Protein AF-K1RED1-F1 (afdb_monomer_lite)

Structure (mmCIF, N/CA/C/O backbone):
data_AF-K1RED1-F1
#
_entry.id   AF-K1RED1-F1
#
loop_
_atom_site.group_PDB
_atom_site.id
_atom_site.type_symbol
_atom_site.label_atom_id
_atom_site.label_alt_id
_atom_site.label_comp_id
_atom_site.label_asym_id
_atom_site.label_entity_id
_atom_site.label_seq_id
_atom_site.pdbx_PDB_ins_code
_atom_site.Cartn_x
_atom_site.Cartn_y
_atom_site.Cartn_z
_atom_site.occupancy
_atom_site.B_iso_or_equiv
_atom_site.auth_seq_id
_atom_site.auth_comp_id
_atom_site.auth_asym_id
_atom_site.auth_atom_id
_atom_site.pdbx_PDB_model_num
ATOM 1 N N . ASP A 1 1 ? -25.632 -2.891 -1.519 1.00 42.28 1 ASP A N 1
ATOM 2 C CA . ASP A 1 1 ? -24.284 -2.798 -0.927 1.00 42.28 1 ASP A CA 1
ATOM 3 C C . ASP A 1 1 ? -23.229 -3.496 -1.762 1.00 42.28 1 ASP A C 1
ATOM 5 O O . ASP A 1 1 ? -23.212 -4.722 -1.817 1.00 42.28 1 ASP A O 1
ATOM 9 N N . ARG A 1 2 ? -22.325 -2.744 -2.404 1.00 49.28 2 ARG A N 1
ATOM 10 C CA . ARG A 1 2 ? -21.021 -3.316 -2.762 1.00 49.28 2 ARG A CA 1
ATOM 11 C C . ARG A 1 2 ? -20.243 -3.401 -1.455 1.00 49.28 2 ARG A C 1
ATOM 13 O O . ARG A 1 2 ? -19.746 -2.395 -0.970 1.00 49.28 2 ARG A O 1
ATOM 20 N N . LYS A 1 3 ? -20.240 -4.580 -0.833 1.00 53.00 3 LYS A N 1
ATOM 21 C CA . LYS A 1 3 ? -19.412 -4.852 0.342 1.00 53.00 3 LYS A CA 1
ATOM 22 C C . LYS A 1 3 ? -17.960 -4.628 -0.075 1.00 53.00 3 LYS A C 1
ATOM 24 O O . LYS A 1 3 ? -17.419 -5.458 -0.805 1.00 53.00 3 LYS A O 1
ATOM 29 N N . TYR A 1 4 ? -17.365 -3.513 0.344 1.00 58.03 4 TYR A N 1
ATOM 30 C CA . TYR A 1 4 ? -15.922 -3.297 0.282 1.00 58.03 4 TYR A CA 1
ATOM 31 C C . TYR A 1 4 ? -15.278 -4.403 1.116 1.00 58.03 4 TYR A C 1
ATOM 33 O O . TYR A 1 4 ? -15.235 -4.346 2.341 1.00 58.03 4 TYR A O 1
ATOM 41 N N . SER A 1 5 ? -14.939 -5.496 0.447 1.00 71.69 5 SER A N 1
ATOM 42 C CA . SER A 1 5 ? -14.360 -6.676 1.071 1.00 71.69 5 SER A CA 1
ATOM 43 C C . SER A 1 5 ? -12.864 -6.427 1.151 1.00 71.69 5 SER A C 1
ATOM 45 O O . SER A 1 5 ? -12.298 -5.889 0.201 1.00 71.69 5 SER A O 1
ATOM 47 N N . ALA A 1 6 ? -12.236 -6.774 2.273 1.00 79.25 6 ALA A N 1
ATOM 48 C CA . ALA A 1 6 ? -10.798 -6.606 2.417 1.00 79.25 6 ALA A CA 1
ATOM 49 C C . ALA A 1 6 ? -10.066 -7.306 1.268 1.00 79.25 6 ALA A C 1
ATOM 51 O O . ALA A 1 6 ? -10.404 -8.435 0.893 1.00 79.25 6 ALA A O 1
ATOM 52 N N . VAL A 1 7 ? -9.064 -6.623 0.723 1.00 82.12 7 VAL A N 1
ATOM 53 C CA . VAL A 1 7 ? -8.152 -7.214 -0.249 1.00 82.12 7 VAL A CA 1
ATOM 54 C C . VAL A 1 7 ? -7.488 -8.433 0.407 1.00 82.12 7 VAL A C 1
ATOM 56 O O . VAL A 1 7 ? -7.013 -8.324 1.542 1.00 82.12 7 VAL A O 1
ATOM 59 N N . PRO A 1 8 ? -7.444 -9.605 -0.255 1.00 84.00 8 PRO A N 1
ATOM 60 C CA . PRO A 1 8 ? -6.729 -10.755 0.280 1.00 84.00 8 PRO A CA 1
ATOM 61 C C . PRO A 1 8 ? -5.269 -10.397 0.578 1.00 84.00 8 PRO A C 1
ATOM 63 O O . PRO A 1 8 ? -4.545 -9.953 -0.308 1.00 84.00 8 PRO A O 1
ATOM 66 N N . ALA A 1 9 ? -4.807 -10.646 1.804 1.00 80.19 9 ALA A N 1
ATOM 67 C CA . ALA A 1 9 ? -3.449 -10.283 2.223 1.00 80.19 9 ALA A CA 1
ATOM 68 C C . ALA A 1 9 ? -2.349 -10.882 1.323 1.00 80.19 9 ALA A C 1
ATOM 70 O O . ALA A 1 9 ? -1.285 -10.298 1.178 1.00 80.19 9 ALA A O 1
ATOM 71 N N . ALA A 1 10 ? -2.624 -12.015 0.670 1.00 84.56 10 ALA A N 1
ATOM 72 C CA . ALA A 1 10 ? -1.690 -12.684 -0.233 1.00 84.56 10 ALA A CA 1
ATOM 73 C C . ALA A 1 10 ? -1.337 -11.884 -1.502 1.00 84.56 10 ALA A C 1
ATOM 75 O O . ALA A 1 10 ? -0.330 -12.193 -2.132 1.00 84.56 10 ALA A O 1
ATOM 76 N N . ILE A 1 11 ? -2.156 -10.901 -1.901 1.00 87.38 11 ILE A N 1
ATOM 77 C CA . ILE A 1 11 ? -1.877 -10.059 -3.078 1.00 87.38 11 ILE A CA 1
ATOM 78 C C . ILE A 1 11 ? -1.261 -8.706 -2.713 1.00 87.38 11 ILE A C 1
ATOM 80 O O . ILE A 1 11 ? -0.847 -7.966 -3.601 1.00 87.38 11 ILE A O 1
ATOM 84 N N . VAL A 1 12 ? -1.181 -8.389 -1.419 1.00 90.25 12 VAL A N 1
ATOM 85 C CA . VAL A 1 12 ? -0.564 -7.160 -0.921 1.00 90.25 12 VAL A CA 1
ATOM 86 C C . VAL A 1 12 ? 0.931 -7.419 -0.706 1.00 90.25 12 VAL A C 1
ATOM 88 O O . VAL A 1 12 ? 1.281 -8.342 0.031 1.00 90.25 12 VAL A O 1
ATOM 91 N N . PRO A 1 13 ? 1.834 -6.628 -1.312 1.00 93.31 13 PRO A N 1
ATOM 92 C CA . PRO A 1 13 ? 3.257 -6.684 -0.998 1.00 93.31 13 PRO A CA 1
ATOM 93 C C . PRO A 1 13 ? 3.507 -6.522 0.504 1.00 93.31 13 PRO A C 1
ATOM 95 O O . PRO A 1 13 ? 2.930 -5.641 1.145 1.00 93.31 13 PRO A O 1
ATOM 98 N N . GLN A 1 14 ? 4.399 -7.340 1.068 1.00 92.56 14 GLN A N 1
ATOM 99 C CA . GLN A 1 14 ? 4.660 -7.346 2.512 1.00 92.56 14 GLN A CA 1
ATOM 100 C C . GLN A 1 14 ? 5.087 -5.963 3.026 1.00 92.56 14 GLN A C 1
ATOM 102 O O . GLN A 1 14 ? 4.653 -5.546 4.091 1.00 92.56 14 GLN A O 1
ATOM 107 N N . GLN A 1 15 ? 5.866 -5.218 2.238 1.00 93.75 15 GLN A N 1
ATOM 108 C CA . GLN A 1 15 ? 6.308 -3.862 2.566 1.00 93.75 15 GLN A CA 1
ATOM 109 C C . GLN A 1 15 ? 5.135 -2.895 2.788 1.00 93.75 15 GLN A C 1
ATOM 111 O O . GLN A 1 15 ? 5.169 -2.089 3.716 1.00 93.75 15 GLN A O 1
ATOM 116 N N . ILE A 1 16 ? 4.085 -3.007 1.970 1.00 91.94 16 ILE A N 1
ATOM 117 C CA . ILE A 1 16 ? 2.873 -2.188 2.082 1.00 91.94 16 ILE A CA 1
ATOM 118 C C . ILE A 1 16 ? 2.067 -2.612 3.315 1.00 91.94 16 ILE A C 1
ATOM 120 O O . ILE A 1 16 ? 1.628 -1.765 4.092 1.00 91.94 16 ILE A O 1
ATOM 124 N N . ALA A 1 17 ? 1.916 -3.920 3.545 1.00 90.69 17 ALA A N 1
ATOM 125 C CA . ALA A 1 17 ? 1.243 -4.432 4.739 1.00 90.69 17 ALA A CA 1
ATOM 126 C C . ALA A 1 17 ? 1.949 -3.977 6.033 1.00 90.69 17 ALA A C 1
ATOM 128 O O . ALA A 1 17 ? 1.294 -3.526 6.974 1.00 90.69 17 ALA A O 1
ATOM 129 N N . ASP A 1 18 ? 3.282 -4.029 6.053 1.00 92.06 18 ASP A N 1
ATOM 130 C CA . ASP A 1 18 ? 4.106 -3.580 7.175 1.00 92.06 18 ASP A CA 1
ATOM 131 C C . ASP A 1 18 ? 3.988 -2.068 7.398 1.00 92.06 18 ASP A C 1
ATOM 133 O O . ASP A 1 18 ? 3.961 -1.618 8.544 1.00 92.06 18 ASP A O 1
ATOM 137 N N . PHE A 1 19 ? 3.907 -1.272 6.327 1.00 90.81 19 PHE A N 1
ATOM 138 C CA . PHE A 1 19 ? 3.677 0.170 6.419 1.00 90.81 19 PHE A CA 1
ATOM 139 C C . PHE A 1 19 ? 2.333 0.483 7.091 1.00 90.81 19 PHE A C 1
ATOM 141 O O . PHE A 1 19 ? 2.293 1.215 8.081 1.00 90.81 19 PHE A O 1
ATOM 148 N N . VAL A 1 20 ? 1.244 -0.132 6.618 1.00 88.06 20 VAL A N 1
ATOM 149 C CA . VAL A 1 20 ? -0.105 0.059 7.180 1.00 88.06 20 VAL A CA 1
ATOM 150 C C . VAL A 1 20 ? -0.162 -0.389 8.644 1.00 88.06 20 VAL A C 1
ATOM 152 O O . VAL A 1 20 ? -0.753 0.296 9.479 1.00 88.06 20 VAL A O 1
ATOM 155 N N . ALA A 1 21 ? 0.497 -1.501 8.986 1.00 87.81 21 ALA A N 1
ATOM 156 C CA . ALA A 1 21 ? 0.590 -1.977 10.364 1.00 87.81 21 ALA A CA 1
ATOM 157 C C . ALA A 1 21 ? 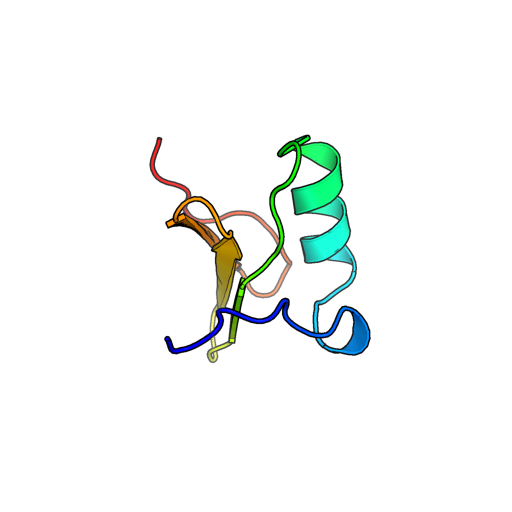1.366 -1.006 11.276 1.00 87.81 21 ALA A C 1
ATOM 159 O O . ALA A 1 21 ? 0.965 -0.791 12.420 1.00 87.81 21 ALA A O 1
ATOM 160 N N . LYS A 1 22 ? 2.450 -0.390 10.778 1.00 88.19 22 LYS A N 1
ATOM 161 C CA . LYS A 1 22 ? 3.262 0.594 11.523 1.00 88.19 22 LYS A CA 1
ATOM 162 C C . LYS A 1 22 ? 2.529 1.903 11.783 1.00 88.19 22 LYS A C 1
ATOM 164 O O . LYS A 1 22 ? 2.702 2.480 12.852 1.00 88.19 22 LYS A O 1
ATOM 169 N N . MET A 1 23 ? 1.718 2.356 10.833 1.00 83.69 23 MET A N 1
ATOM 170 C CA . MET A 1 23 ? 0.934 3.585 10.976 1.00 83.69 23 MET A CA 1
ATOM 171 C C . MET A 1 23 ? -0.214 3.459 11.985 1.00 83.69 23 MET A C 1
ATOM 173 O O . MET A 1 23 ? -0.798 4.466 12.373 1.00 83.69 23 MET A O 1
ATOM 177 N N . ASN A 1 24 ? -0.499 2.240 12.463 1.00 78.69 24 ASN A N 1
ATOM 178 C CA . ASN A 1 24 ? -1.486 1.970 13.502 1.00 78.69 24 ASN A CA 1
ATOM 179 C C . ASN A 1 24 ? -2.855 2.585 13.169 1.00 78.69 24 ASN A C 1
ATOM 181 O O . ASN A 1 24 ? -3.356 3.431 13.905 1.00 78.69 24 ASN A O 1
ATOM 185 N N . TYR A 1 25 ? -3.463 2.156 12.060 1.00 80.88 25 TYR A N 1
ATOM 186 C CA . TYR A 1 25 ? -4.827 2.539 11.690 1.00 80.88 25 TYR A CA 1
ATOM 187 C C . TYR A 1 25 ? -5.854 1.592 12.352 1.00 80.88 25 TYR A C 1
ATOM 189 O O . TYR A 1 25 ? -6.169 0.537 11.788 1.00 80.88 25 TYR A O 1
ATOM 197 N N . PRO A 1 26 ? -6.394 1.900 13.551 1.00 82.56 26 PRO A N 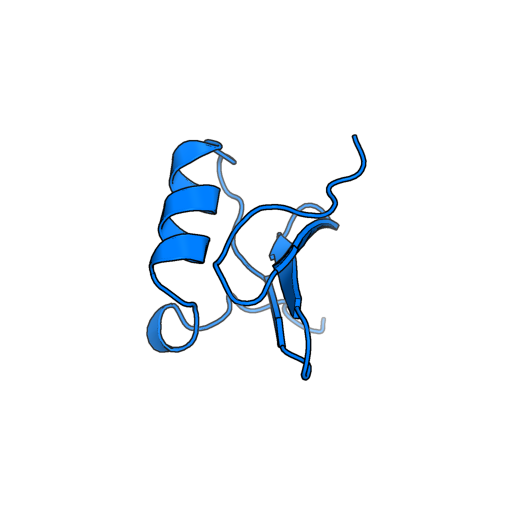1
ATOM 198 C CA . PRO A 1 26 ? -7.251 0.974 14.283 1.00 82.56 26 PRO A CA 1
ATOM 199 C C . PRO A 1 26 ? -8.529 0.655 13.504 1.00 82.56 26 PRO A C 1
ATOM 201 O O . PRO A 1 26 ? -9.271 1.543 13.078 1.00 82.56 26 PRO A O 1
ATOM 204 N N . GLY A 1 27 ? -8.787 -0.643 13.332 1.00 83.75 27 GLY A N 1
ATOM 205 C CA . GLY A 1 27 ? -9.974 -1.146 12.641 1.00 83.75 27 GLY A CA 1
ATOM 206 C C . GLY A 1 27 ? -10.004 -0.868 11.137 1.00 83.75 27 GLY A C 1
ATOM 207 O O . GLY A 1 27 ? -11.025 -1.147 10.512 1.00 83.75 27 GLY A O 1
ATOM 208 N N . GLN A 1 28 ? -8.920 -0.336 10.561 1.00 88.31 28 GLN A N 1
ATOM 209 C CA . GLN A 1 28 ? -8.835 -0.102 9.125 1.00 88.31 28 GLN A CA 1
ATOM 210 C C . GLN A 1 28 ? -8.216 -1.293 8.406 1.00 88.31 28 GLN A C 1
ATOM 212 O O . GLN A 1 28 ? -7.354 -1.994 8.936 1.00 88.31 28 GLN A O 1
ATOM 217 N N . PHE A 1 29 ? -8.662 -1.511 7.176 1.00 88.12 29 PHE A N 1
ATOM 218 C CA . PHE A 1 29 ? -8.135 -2.537 6.289 1.00 88.12 29 PHE A CA 1
ATOM 219 C C . PHE A 1 29 ? -7.956 -1.973 4.884 1.00 88.12 29 PHE A C 1
ATOM 221 O O . PHE A 1 29 ? -8.645 -1.034 4.487 1.00 88.12 29 PHE A O 1
ATOM 228 N N . ILE A 1 30 ? -7.047 -2.574 4.119 1.00 90.94 30 ILE A N 1
ATOM 229 C CA . ILE A 1 30 ? -6.860 -2.253 2.705 1.00 90.94 30 ILE A CA 1
ATOM 230 C C . ILE A 1 30 ? -8.089 -2.762 1.946 1.00 90.94 30 ILE A C 1
ATOM 232 O O . ILE A 1 30 ? -8.349 -3.971 1.899 1.00 90.94 30 ILE A O 1
ATOM 236 N N . ARG A 1 31 ? -8.870 -1.842 1.377 1.00 92.62 31 ARG A N 1
ATOM 237 C CA . ARG A 1 31 ? -10.057 -2.165 0.572 1.00 92.62 31 ARG A CA 1
ATOM 238 C C . ARG A 1 31 ? -9.779 -2.174 -0.927 1.00 92.62 31 ARG A C 1
ATOM 240 O O . ARG A 1 31 ? -10.542 -2.793 -1.665 1.00 92.62 31 ARG A O 1
ATOM 247 N N . LYS A 1 32 ? -8.693 -1.533 -1.359 1.00 92.81 32 LYS A N 1
ATOM 248 C CA . LYS A 1 32 ? -8.228 -1.508 -2.745 1.00 92.81 32 LYS A CA 1
ATOM 249 C C . LYS A 1 32 ? -6.704 -1.505 -2.771 1.00 92.81 32 LYS A C 1
ATOM 251 O O . LYS A 1 32 ? -6.078 -0.884 -1.915 1.00 92.81 32 LYS A O 1
ATOM 256 N N . ILE A 1 33 ? -6.138 -2.221 -3.732 1.00 93.25 33 ILE A N 1
ATOM 257 C CA . ILE A 1 33 ? -4.730 -2.130 -4.101 1.00 93.25 33 ILE A CA 1
ATOM 258 C C . ILE A 1 33 ? -4.662 -2.124 -5.621 1.00 93.25 33 ILE A C 1
ATOM 260 O O . ILE A 1 33 ? -5.186 -3.040 -6.254 1.00 93.25 33 ILE A O 1
ATOM 264 N N . ASP A 1 34 ? -4.027 -1.105 -6.176 1.00 93.62 34 ASP A N 1
ATOM 265 C CA . ASP A 1 34 ? -3.747 -0.982 -7.597 1.00 93.62 34 ASP A CA 1
ATOM 266 C C . ASP A 1 34 ? -2.240 -0.834 -7.808 1.00 93.62 34 ASP A C 1
ATOM 268 O O . ASP A 1 34 ? -1.481 -0.429 -6.925 1.00 93.62 34 ASP A O 1
ATOM 272 N N . ARG A 1 35 ? -1.795 -1.233 -8.995 1.00 93.38 35 ARG A N 1
ATOM 273 C CA . ARG A 1 35 ? -0.405 -1.123 -9.419 1.00 93.38 35 ARG A CA 1
ATOM 274 C C . ARG A 1 35 ? -0.376 -0.744 -10.884 1.00 93.38 35 ARG A C 1
ATOM 276 O O . ARG A 1 35 ? -0.994 -1.432 -11.701 1.00 93.38 35 ARG A O 1
ATOM 283 N N . ASP A 1 36 ? 0.417 0.262 -11.217 1.00 92.81 36 ASP A N 1
ATOM 284 C CA . ASP A 1 36 ? 0.740 0.590 -12.597 1.00 92.81 36 ASP A CA 1
ATOM 285 C C . ASP A 1 36 ? 2.236 0.350 -12.906 1.00 92.81 36 ASP A C 1
ATOM 287 O O . ASP A 1 36 ? 2.921 -0.450 -12.254 1.00 92.81 36 ASP A O 1
ATOM 291 N N . ALA A 1 37 ? 2.742 0.947 -13.985 1.00 94.81 37 ALA A N 1
ATOM 292 C CA . ALA A 1 37 ? 4.135 0.784 -14.389 1.00 94.81 37 ALA A CA 1
ATOM 293 C C . ALA A 1 37 ? 5.137 1.534 -13.488 1.00 94.81 37 ALA A C 1
ATOM 295 O O . ALA A 1 37 ? 6.336 1.280 -13.607 1.00 94.81 37 ALA A O 1
ATOM 296 N N . TYR A 1 38 ? 4.671 2.429 -12.616 1.00 92.50 38 TYR A N 1
ATOM 297 C CA . TYR A 1 38 ? 5.476 3.404 -11.882 1.00 92.50 38 TYR A CA 1
ATOM 298 C C . TYR A 1 38 ? 5.172 3.450 -10.381 1.00 92.50 38 TYR A C 1
ATOM 300 O O . TYR A 1 38 ? 6.075 3.777 -9.608 1.00 92.50 38 TYR A O 1
ATOM 308 N N . SER A 1 39 ? 3.966 3.080 -9.959 1.00 93.94 39 SER A N 1
ATOM 309 C CA . SER A 1 39 ? 3.541 3.169 -8.569 1.00 93.94 39 SER A CA 1
ATOM 310 C C . SER A 1 39 ? 2.626 2.028 -8.125 1.00 93.94 39 SER A C 1
ATOM 312 O O . SER A 1 39 ? 2.132 1.195 -8.900 1.00 93.94 39 SER A O 1
ATOM 314 N N . TRP A 1 40 ? 2.474 1.968 -6.808 1.00 95.06 40 TRP A N 1
ATOM 315 C CA . TRP A 1 40 ? 1.461 1.210 -6.099 1.00 95.06 40 TRP A CA 1
ATOM 316 C C . TRP A 1 40 ? 0.545 2.186 -5.382 1.00 95.06 40 TRP A C 1
ATOM 318 O O . TRP A 1 40 ? 1.023 3.084 -4.702 1.00 95.06 40 TRP A O 1
ATOM 328 N N . GLU A 1 41 ? -0.752 1.945 -5.445 1.00 94.69 41 GLU A N 1
ATOM 329 C CA . GLU A 1 41 ? -1.755 2.732 -4.739 1.00 94.69 41 GLU A CA 1
ATOM 330 C C . GLU A 1 41 ? -2.548 1.795 -3.828 1.00 94.69 41 GLU A C 1
ATOM 332 O O . GLU A 1 41 ? -2.998 0.726 -4.256 1.00 94.69 41 GLU A O 1
ATOM 337 N N . ILE A 1 42 ? -2.723 2.171 -2.562 1.00 93.50 42 ILE A N 1
ATOM 338 C CA . ILE A 1 42 ? -3.686 1.516 -1.673 1.00 93.50 42 ILE A CA 1
ATOM 339 C C . ILE A 1 42 ? -4.752 2.492 -1.221 1.00 93.50 42 ILE A C 1
ATOM 341 O O . ILE A 1 42 ? -4.484 3.663 -0.991 1.00 93.50 42 ILE A O 1
ATOM 345 N N . GLU A 1 43 ? -5.937 1.952 -0.973 1.00 92.88 43 GLU A N 1
ATOM 346 C CA . GLU A 1 43 ? -7.037 2.677 -0.355 1.00 92.88 43 GLU A CA 1
ATOM 347 C C . GLU A 1 43 ? -7.478 1.910 0.892 1.00 92.88 43 GLU A C 1
ATOM 349 O O . GLU A 1 43 ? -7.790 0.710 0.843 1.00 92.88 43 GLU A O 1
ATOM 354 N N . LEU A 1 44 ? -7.503 2.595 2.028 1.00 91.50 44 LEU A N 1
ATOM 355 C CA . LEU A 1 44 ? -7.990 2.063 3.290 1.00 91.50 44 LEU A CA 1
ATOM 356 C C . LEU A 1 44 ? -9.513 2.219 3.409 1.00 91.50 44 LEU A C 1
ATOM 358 O O . LEU A 1 44 ? -10.174 2.998 2.716 1.00 91.50 44 LEU A O 1
ATOM 362 N N . SER A 1 45 ? -10.106 1.460 4.325 1.00 90.88 45 SER A N 1
ATOM 363 C CA . SER A 1 45 ? -11.547 1.484 4.601 1.00 90.88 45 SER A CA 1
ATOM 364 C C . SER A 1 45 ? -12.083 2.830 5.102 1.00 90.88 45 SER A C 1
ATOM 366 O O . SER A 1 45 ? -13.277 3.079 4.961 1.00 90.88 45 SER A O 1
ATOM 368 N N . ASN A 1 46 ? -11.230 3.702 5.645 1.00 88.00 46 ASN A N 1
ATOM 369 C CA . ASN A 1 46 ? -11.574 5.077 6.027 1.00 88.00 46 ASN A CA 1
ATOM 370 C C . ASN A 1 46 ? -11.476 6.078 4.861 1.00 88.00 46 ASN A C 1
ATOM 372 O O . ASN A 1 46 ? -11.776 7.248 5.068 1.00 88.00 46 ASN A O 1
ATOM 376 N N . GLY A 1 47 ? -11.077 5.633 3.665 1.00 89.50 47 GLY A N 1
ATOM 377 C CA . GLY A 1 47 ? -10.889 6.494 2.497 1.00 89.50 47 GLY A CA 1
ATOM 378 C C . GLY A 1 47 ? -9.502 7.125 2.388 1.00 89.50 47 GLY A C 1
ATOM 379 O O . GLY A 1 47 ? -9.304 7.912 1.477 1.00 89.50 47 GLY A O 1
ATOM 380 N N . LEU A 1 48 ? -8.559 6.782 3.275 1.00 89.25 48 LEU A N 1
ATOM 381 C CA . LEU A 1 48 ? -7.169 7.201 3.108 1.00 89.25 48 LEU A CA 1
ATOM 382 C C . LEU A 1 48 ? -6.549 6.472 1.914 1.00 89.25 48 LEU A C 1
ATOM 384 O O . LEU A 1 48 ? -6.576 5.238 1.870 1.00 89.25 48 LEU A O 1
ATOM 388 N N . GLU A 1 49 ? -5.959 7.236 1.007 1.00 92.06 49 GLU A N 1
AT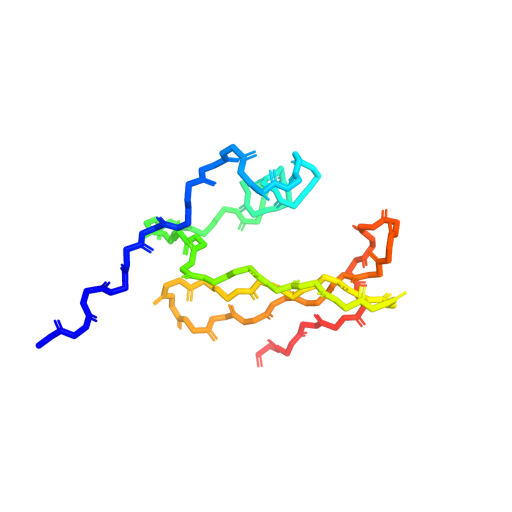OM 389 C CA . GLU A 1 49 ? -5.173 6.741 -0.117 1.00 92.06 49 GLU A CA 1
ATOM 390 C C . GLU A 1 49 ? -3.684 6.948 0.175 1.00 92.06 49 GLU A C 1
ATOM 392 O O . GLU A 1 49 ? -3.286 7.969 0.735 1.00 92.06 49 GLU A O 1
ATOM 397 N N . VAL A 1 50 ? -2.862 5.947 -0.141 1.00 91.69 50 VAL A N 1
ATOM 398 C CA . VAL A 1 50 ? -1.403 6.031 0.006 1.00 91.69 50 VAL A CA 1
ATOM 399 C C . VAL A 1 50 ? -0.761 5.532 -1.275 1.00 91.69 50 VAL A C 1
ATOM 401 O O . VAL A 1 50 ? -1.009 4.393 -1.688 1.00 91.69 50 VAL A O 1
ATOM 404 N N . GLU A 1 51 ? 0.086 6.368 -1.869 1.00 93.69 51 GLU A N 1
ATOM 405 C CA . GLU A 1 51 ? 0.856 6.022 -3.057 1.00 93.69 51 GLU A CA 1
ATOM 406 C C . GLU A 1 51 ? 2.309 5.701 -2.690 1.00 93.69 51 GLU A C 1
ATOM 408 O O . GLU A 1 51 ? 2.951 6.376 -1.877 1.00 93.69 51 GLU A O 1
ATOM 413 N N . PHE A 1 52 ? 2.838 4.651 -3.311 1.00 94.12 52 PHE A N 1
ATOM 414 C CA . PHE A 1 52 ? 4.221 4.229 -3.189 1.00 94.12 52 PHE A CA 1
ATOM 415 C C . PHE A 1 52 ? 4.891 4.159 -4.559 1.00 94.12 52 PHE A C 1
ATOM 417 O O . PHE A 1 52 ? 4.290 3.702 -5.530 1.00 94.12 52 PHE A O 1
ATOM 424 N N . ASP A 1 53 ? 6.183 4.477 -4.622 1.00 94.12 53 ASP A N 1
ATOM 425 C CA . ASP A 1 53 ? 7.005 4.123 -5.778 1.00 94.12 53 ASP A CA 1
ATOM 426 C C . ASP A 1 53 ? 7.195 2.592 -5.896 1.00 94.12 53 ASP A C 1
ATOM 428 O O . ASP A 1 53 ? 6.838 1.800 -5.016 1.00 94.12 53 ASP A O 1
ATOM 432 N N . LEU A 1 54 ? 7.821 2.139 -6.988 1.00 93.00 54 LEU A N 1
ATOM 433 C CA . LEU A 1 54 ? 8.142 0.716 -7.190 1.00 93.00 54 LEU A CA 1
ATOM 434 C C . LEU A 1 54 ? 9.087 0.116 -6.128 1.00 93.00 54 LEU A C 1
ATOM 436 O O . LEU A 1 54 ? 9.225 -1.107 -6.069 1.00 93.00 54 LEU A O 1
ATOM 440 N N . ASN A 1 55 ? 9.745 0.949 -5.318 1.00 94.06 55 ASN A N 1
ATOM 441 C CA . ASN A 1 55 ? 10.615 0.543 -4.216 1.00 94.06 55 ASN A CA 1
ATOM 442 C C . ASN A 1 55 ? 9.894 0.567 -2.857 1.00 94.06 55 ASN A C 1
ATOM 444 O O . ASN A 1 55 ? 10.534 0.312 -1.835 1.00 94.06 55 ASN A O 1
ATOM 448 N N . PHE A 1 56 ? 8.581 0.821 -2.841 1.00 92.19 56 PHE A N 1
ATOM 449 C CA . PHE A 1 56 ? 7.747 0.936 -1.644 1.00 92.19 56 PHE A CA 1
ATOM 450 C C . PHE A 1 56 ? 8.078 2.143 -0.753 1.00 92.19 56 PHE A C 1
ATOM 452 O O . PHE A 1 56 ? 7.769 2.132 0.441 1.00 92.19 56 PHE A O 1
ATOM 459 N N . ASN A 1 57 ? 8.686 3.190 -1.312 1.00 92.12 57 ASN A N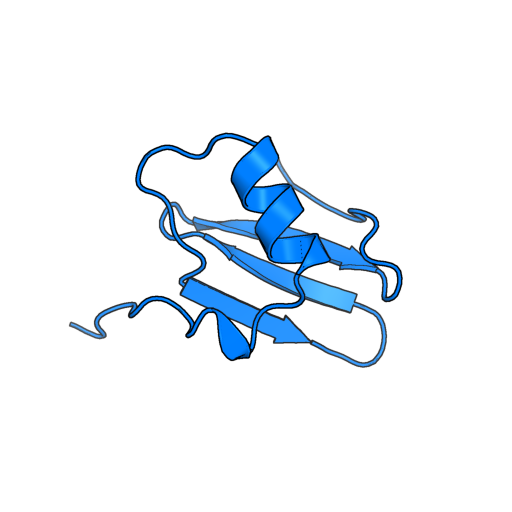 1
ATOM 460 C CA . ASN A 1 57 ? 8.775 4.484 -0.643 1.00 92.12 57 ASN A CA 1
ATOM 461 C C . ASN A 1 57 ? 7.467 5.238 -0.858 1.00 92.12 57 ASN A C 1
ATOM 463 O O . ASN A 1 57 ? 6.984 5.306 -1.984 1.00 92.12 57 ASN A O 1
ATOM 467 N N . VAL A 1 58 ? 6.920 5.826 0.203 1.00 90.38 58 VAL A N 1
ATOM 468 C CA . VAL A 1 58 ? 5.730 6.677 0.098 1.00 90.38 58 VAL A CA 1
ATOM 469 C C . VAL A 1 58 ? 6.079 7.914 -0.725 1.00 90.38 58 VAL A C 1
ATOM 471 O O . VAL A 1 58 ? 7.011 8.640 -0.370 1.00 90.38 58 VAL A O 1
ATOM 474 N N . THR A 1 59 ? 5.359 8.128 -1.823 1.00 85.56 59 THR A N 1
ATOM 475 C CA . THR A 1 59 ? 5.548 9.282 -2.714 1.00 85.56 59 THR A CA 1
ATOM 476 C C . THR A 1 59 ? 4.509 10.361 -2.485 1.00 85.56 59 THR A C 1
ATOM 478 O O . THR A 1 59 ? 4.851 11.535 -2.607 1.00 85.56 59 THR A O 1
ATOM 481 N N . ASP A 1 60 ? 3.285 9.970 -2.125 1.00 73.62 60 ASP A N 1
ATOM 482 C CA . ASP A 1 60 ? 2.204 10.901 -1.824 1.00 73.62 60 ASP A CA 1
ATOM 483 C C . ASP A 1 60 ? 1.253 10.322 -0.761 1.00 73.62 60 ASP A C 1
ATOM 485 O O . ASP A 1 60 ? 0.923 9.130 -0.775 1.00 73.62 60 ASP A O 1
ATOM 489 N N . TYR A 1 61 ? 0.864 11.168 0.192 1.00 64.62 61 TYR A N 1
ATOM 490 C CA . TYR A 1 61 ? -0.225 10.935 1.142 1.00 64.62 61 TYR A CA 1
ATOM 491 C C . TYR A 1 61 ? -0.760 12.310 1.574 1.00 64.62 61 TYR A C 1
ATOM 493 O O . TYR A 1 61 ? -0.034 13.094 2.187 1.00 64.62 61 TYR A O 1
ATOM 501 N N . ASP A 1 62 ? -2.004 12.625 1.212 1.00 58.94 62 ASP A N 1
ATOM 502 C CA . ASP A 1 62 ? -2.672 13.875 1.608 1.00 58.94 62 ASP A CA 1
ATOM 503 C C . ASP A 1 62 ? -3.156 13.744 3.074 1.00 58.94 62 ASP A C 1
ATOM 505 O O . ASP A 1 62 ? -3.666 12.686 3.461 1.00 58.94 62 ASP A O 1
ATOM 509 N N . ASP A 1 63 ? -2.943 14.780 3.897 1.00 52.19 63 ASP A N 1
ATOM 510 C CA . ASP A 1 63 ? -3.382 14.875 5.313 1.00 52.19 63 ASP A CA 1
ATOM 511 C C . ASP A 1 63 ? -4.856 15.311 5.428 1.00 52.19 63 ASP A C 1
ATOM 513 O O . ASP A 1 63 ? -5.223 16.339 4.810 1.00 52.19 63 ASP A O 1
#

Radius of gyration: 11.24 Å; chains: 1; bounding box: 35×28×29 Å

pLDDT: mean 85.33, std 12.36, range [42.28, 95.06]

InterPro domains:
  IPR021533 Putative beta-lactamase-inhibitor-like, PepSY-like [PF11396] (2-59)

Foldseek 3Di:
DPPLDADPPVPDDVLVVVVVVVVPPPPKGFSDWDDDPFWIWTAIPVGWIFIAGPVRHTPDTDD

Organism: NCBI:txid408170

Sequence (63 aa):
DRKYSAVPAAIVPQQIADFVAKMNYPGQFIRKIDRDAYSWEIELSNGLEVEFDLNFNVTDYDD

Secondary structure (DSSP, 8-state):
----PPPPGGGS-HHHHHHHHHTT-TT--EEEEEE-SSEEEEEETTS-EEEEETTS-EEE---

=== Feature glossary ===
Feature key, reading from the visual/contextual features back to the raw sequence:

Rendered structure images. Six rendered views show the 3D structure from the faces of a cube — i.e. along ±x, 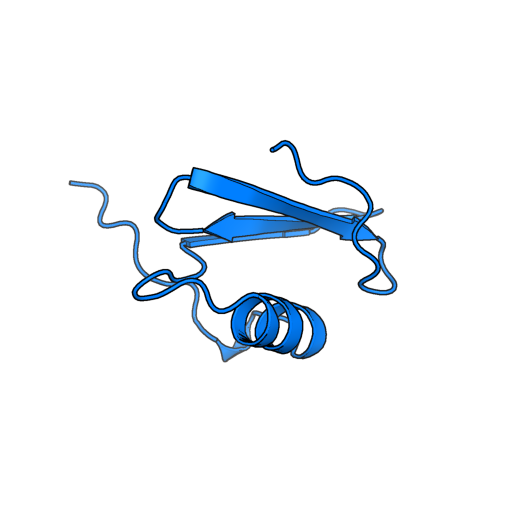±y, ±z. Rendering representation is drawn randomly per protein from cartoon (secondary-structure ribbons), sticks (backbone bonds), or molecular surface; coloring is either N→C rainbow (blue at the N-terminus through red at the C-terminus) or one color per chain.

Contact-map, Ramachandran, and PAE plots. The contact map is a binary N×N matrix image: pixel (i, j) is dark where Cα_i and Cα_j are within 8 Å and |i−j|>4. Because the |i−j|>4 filter removes local helical contacts, off-diagonal stripes parallel to the main diagonal indicate parallel β-sheets; stripes perpendicular to it indicate antiparallel β-sheets. The Ramachandran plot scatters every residue's (φ, ψ) pair against the sterically allowed regions. The PAE heatmap renders the predicted-aligned-error matrix.

InterPro / GO / CATH / organism. Database cross-references. InterPro integrates a dozen domain/family signature databases into unified entries with residue-range hits. GO terms attach function/process/location labels with evidence codes. CATH codes position the fold in a four-level structural taxonomy. Organism is the NCBI-taxonomy species name.

Nearest PDB structures. The Foldseek neighbor list gives the closest experimentally determined structures in the PDB, ranked by structural alignment. TM-score near 1 means near-identical fold; near 0.3 means only rough topology match. This is how one finds what a novel AlphaFold prediction most resembles in the solved-structure universe.

Predicted aligned error. PAE(i, j) answers: if I align the predicted and true structures on residue i, how far off (in Å) do I expect residue j to be? A block-diagonal PAE matrix with low values on the blocks and high values off-diagonal is the signature of a multi-domain protein with confidently predicted domains but uncertain inter-domain orientation.

Solvent-accessible surface area. Accessible surface area quantifies burial. A residue with SASA near zero is packed into the hydrophobic core; one with SASA >100 Å² sits on the surface. Computed here via the Shrake–Rupley numerical algorithm with a 1.4 Å probe.

B-factor. B-factor (Debye–Waller factor) reflects atomic displacement in the crystal lattice. It is an experimental observable (units Å²), not a prediction; low values mean the atom is pinned down, high values mean it moves or is heterogeneous across the crystal.

pLDDT. For AlphaFold models, the B-factor field carries pLDDT — the model's own estimate of local accuracy on a 0–100 scale. Regions with pLDDT<50 should be treated as essentially unmodeled; they often correspond to intrinsically disordered segments.

Backbone torsions (φ/ψ). φ (phi) and ψ (psi) are the two rotatable backbone dihedrals per residue: φ is the C(i-1)–N–Cα–C torsion, ψ is the N–Cα–C–N(i+1) torsion, both in degrees on (−180°, 180°]. α-helical residues cluster near (−60°, −45°); β-strand residues near (−120°, +130°). A Ramachandran plot is simply a scatter of (φ, ψ) for every residue.

Radius of gyration, Cα contacts, bounding box. Radius of gyration (Rg) is the root-mean-square distance of Cα atoms f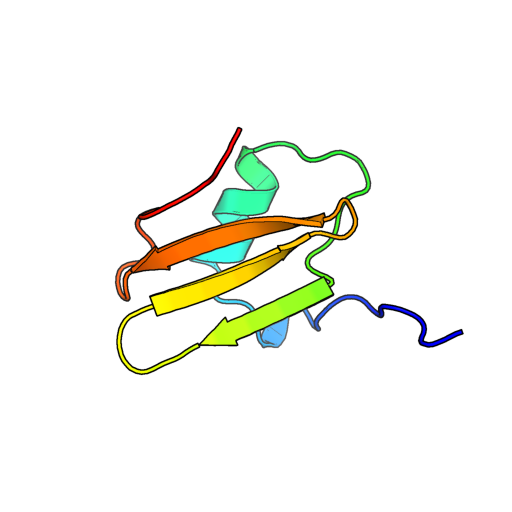rom their centroid — a single number for overall size and compactness. A globular domain of N residues has Rg ≈ 2.2·N^0.38 Å; an extended or disordered chain has a much larger Rg. The Cα contact count is the number of residue pairs whose Cα atoms are within 8 Å and are more than four positions apart in sequence — a standard proxy for tertiary packing density. The bounding box is the smallest axis-aligned box enclosing all Cα atoms.

Secondary structure (3-state, P-SEA). Three-state secondary structure (P-SEA) collapses the eight DSSP classes into helix (a), strand (b), and coil (c). P-SEA assigns these from Cα geometry alone — distances and angles — without requiring backbone oxygens, so it works on any Cα trace.

Secondary structure (8-state, DSSP). DSSP 8-state secondary structure assigns each residue one of H (α-helix), G (3₁₀-helix), I (π-helix), E (extended β-strand), B (isolated β-bridge), T (hydrogen-bonded turn), S (bend), or '-' (coil). The assignment is computed from backbone hydrogen-bond geometry via the Kabsch–Sander algorithm.

Foldseek 3Di. A 3Di character summarizes, for each residue, the relative orientation of the Cα frame of its nearest spatial neighbor. Because it encodes fold topology rather than chemistry, 3Di alignments detect remote structural similarity that sequence alignment misses.

mmCIF coordinates. The mmCIF block holds the 3D Cartesian coordinates of each backbone atom (N, Cα, C, O) in ångströms. mmCIF is the PDB's canonical archive format — a tagged-loop text representation of the atomic model.

Sequence. Sequence gives the chain of amino acids in standard one-letter code (A=alanine, C=cysteine, …, Y=tyrosine), read N→C. It is the only feature that is directly encoded by the gene; all structural features are derived from the folded form of this sequence.